Protein AF-A0A5K0ZAE3-F1 (afdb_monomer_lite)

Secondary structure (DSSP, 8-state):
---PPPSSSS------TT--EEEEEETTEEEEEEETT-B-TTS-BTT--

pLDDT: mean 94.09, std 4.6, range [72.62, 98.12]

Organism: NCBI:txid210225

Structure (mmCIF, N/CA/C/O backbone):
data_AF-A0A5K0ZAE3-F1
#
_entry.id   AF-A0A5K0ZAE3-F1
#
loop_
_atom_site.group_PDB
_atom_site.id
_atom_site.type_symbol
_atom_site.label_atom_id
_atom_site.label_alt_id
_atom_site.label_comp_id
_atom_site.label_asym_id
_atom_site.label_entity_id
_atom_site.label_seq_id
_atom_site.pdbx_PDB_ins_code
_atom_site.Cartn_x
_atom_site.Cartn_y
_atom_site.Cartn_z
_atom_site.occupancy
_atom_site.B_iso_or_equiv
_atom_site.auth_seq_id
_atom_site.auth_comp_id
_atom_site.auth_asym_id
_atom_site.auth_atom_id
_atom_site.pdbx_PDB_model_num
ATOM 1 N N . ALA A 1 1 ? -6.568 0.564 -13.865 1.00 80.75 1 ALA A N 1
ATOM 2 C CA . ALA A 1 1 ? -5.863 1.857 -13.933 1.00 80.75 1 ALA A CA 1
ATOM 3 C C . ALA A 1 1 ? -4.466 1.593 -14.466 1.00 80.75 1 ALA A C 1
ATOM 5 O O . ALA A 1 1 ? -3.903 0.564 -14.111 1.00 80.75 1 ALA A O 1
ATOM 6 N N . THR A 1 2 ? -3.949 2.482 -15.305 1.00 90.50 2 THR A N 1
ATOM 7 C CA . THR A 1 2 ? -2.591 2.409 -15.855 1.00 90.50 2 THR A CA 1
ATOM 8 C C . THR A 1 2 ? -1.938 3.755 -15.578 1.00 90.50 2 THR A C 1
ATOM 10 O O . THR A 1 2 ? -2.603 4.781 -15.719 1.00 90.50 2 THR A O 1
ATOM 13 N N . MET A 1 3 ? -0.690 3.748 -15.122 1.00 93.19 3 MET A N 1
ATOM 14 C CA . MET A 1 3 ? 0.076 4.949 -14.793 1.00 93.19 3 MET A CA 1
ATOM 15 C C . MET A 1 3 ? 1.488 4.824 -15.353 1.00 93.19 3 MET A C 1
ATOM 17 O O . MET A 1 3 ? 2.001 3.711 -15.470 1.00 93.19 3 MET A O 1
ATOM 21 N N . GLU A 1 4 ? 2.106 5.962 -15.643 1.00 95.69 4 GLU A N 1
ATOM 22 C CA . GLU A 1 4 ? 3.533 6.032 -15.942 1.00 95.69 4 GLU A CA 1
ATOM 23 C C . GLU A 1 4 ? 4.348 5.912 -14.654 1.00 95.69 4 GLU A C 1
ATOM 25 O O . GLU A 1 4 ? 3.906 6.331 -13.579 1.00 95.69 4 GLU A O 1
ATOM 30 N N . ALA A 1 5 ? 5.541 5.329 -14.756 1.00 95.06 5 ALA A N 1
ATOM 31 C CA . ALA A 1 5 ? 6.460 5.286 -13.630 1.00 95.06 5 ALA A CA 1
ATOM 32 C C . ALA A 1 5 ? 6.916 6.716 -13.274 1.00 95.06 5 ALA A C 1
ATOM 34 O O . ALA A 1 5 ? 7.204 7.500 -14.180 1.00 95.06 5 ALA A O 1
ATOM 35 N N . PRO A 1 6 ? 6.985 7.074 -11.981 1.00 94.88 6 PRO A N 1
ATOM 36 C CA . PRO A 1 6 ? 7.556 8.350 -11.572 1.00 94.88 6 PRO A CA 1
ATOM 37 C C . PRO A 1 6 ? 9.045 8.423 -11.940 1.00 94.88 6 PRO A C 1
ATOM 39 O O . PRO A 1 6 ? 9.742 7.408 -11.958 1.00 94.88 6 PRO A O 1
ATOM 42 N N . GLU A 1 7 ? 9.528 9.631 -12.229 1.00 97.06 7 GLU A N 1
ATOM 43 C CA . GLU A 1 7 ? 10.943 9.881 -12.513 1.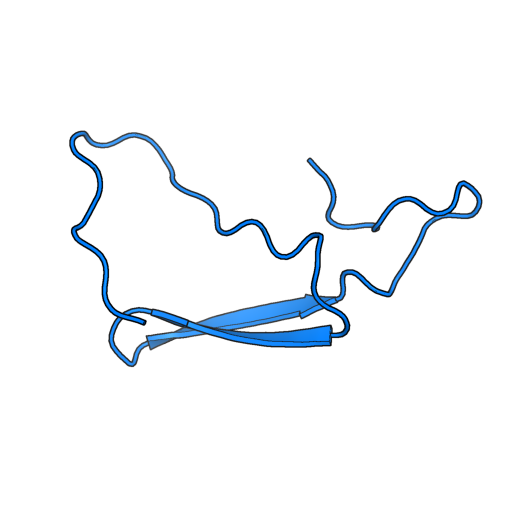00 97.06 7 GLU A CA 1
ATOM 44 C C . GLU A 1 7 ? 11.800 9.803 -11.238 1.00 97.06 7 GLU A C 1
ATOM 46 O O . GLU A 1 7 ? 11.345 10.138 -10.144 1.00 97.06 7 GLU A O 1
ATOM 51 N N . GLY A 1 8 ? 13.071 9.419 -11.392 1.00 96.94 8 GLY A N 1
ATOM 52 C CA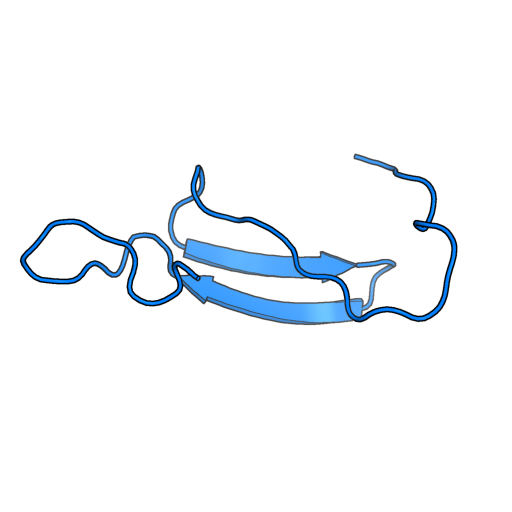 . GLY A 1 8 ? 14.044 9.347 -10.298 1.00 96.94 8 GLY A CA 1
ATOM 53 C C . GLY A 1 8 ? 14.194 7.955 -9.678 1.00 96.94 8 GLY A C 1
ATOM 54 O O . GLY A 1 8 ? 13.679 6.965 -10.189 1.00 96.94 8 GLY A O 1
ATOM 55 N N . ASN A 1 9 ? 14.958 7.888 -8.583 1.00 96.75 9 ASN A N 1
ATOM 56 C CA . ASN A 1 9 ? 15.297 6.642 -7.875 1.00 96.75 9 ASN A CA 1
ATOM 57 C C . ASN A 1 9 ? 14.822 6.636 -6.413 1.00 96.75 9 ASN A C 1
ATOM 59 O O . ASN A 1 9 ? 15.221 5.764 -5.638 1.00 96.75 9 ASN A O 1
ATOM 63 N N . ASP A 1 10 ? 14.009 7.618 -6.021 1.00 97.06 10 ASP A N 1
ATOM 64 C CA . ASP A 1 10 ? 13.494 7.699 -4.661 1.00 97.06 10 ASP A CA 1
ATOM 65 C C . ASP A 1 10 ? 12.485 6.568 -4.396 1.00 97.06 10 ASP A C 1
ATOM 67 O O . ASP A 1 10 ? 11.755 6.152 -5.303 1.00 97.06 10 ASP A O 1
ATOM 71 N N . PRO A 1 11 ? 12.410 6.047 -3.158 1.00 95.44 11 PRO A N 1
ATOM 72 C CA . PRO A 1 11 ? 11.407 5.054 -2.804 1.00 95.44 11 PRO A CA 1
ATOM 73 C C . PRO A 1 11 ? 9.986 5.580 -3.025 1.00 95.44 11 PRO A C 1
ATOM 75 O O . PRO A 1 11 ? 9.660 6.711 -2.669 1.00 95.44 11 PRO A O 1
ATOM 78 N N . VAL A 1 12 ? 9.114 4.719 -3.545 1.00 93.50 12 VAL A N 1
ATOM 79 C CA . VAL A 1 12 ? 7.700 5.033 -3.782 1.00 93.50 12 VAL A CA 1
ATOM 80 C C . VAL A 1 12 ? 6.792 4.198 -2.886 1.00 93.50 12 VAL A C 1
ATOM 82 O O . VAL A 1 12 ? 7.124 3.072 -2.513 1.00 93.50 12 VAL A O 1
ATOM 85 N N . ALA A 1 13 ? 5.616 4.738 -2.568 1.00 92.88 13 ALA A N 1
ATOM 86 C CA . ALA A 1 13 ? 4.593 4.066 -1.777 1.00 92.88 13 ALA A CA 1
ATOM 87 C C . ALA A 1 13 ? 3.213 4.207 -2.430 1.00 92.88 13 ALA A C 1
ATOM 89 O O . ALA A 1 13 ? 2.923 5.196 -3.103 1.00 92.88 13 ALA A O 1
ATOM 90 N N . LEU A 1 14 ? 2.344 3.222 -2.200 1.00 92.81 14 LEU A N 1
ATOM 91 C CA . LEU A 1 14 ? 0.933 3.299 -2.568 1.00 92.81 14 LEU A CA 1
ATOM 92 C C . LEU A 1 14 ? 0.118 3.744 -1.358 1.00 92.81 14 LEU A C 1
ATOM 94 O O . LEU A 1 14 ? 0.200 3.139 -0.290 1.00 92.81 14 LEU A O 1
ATOM 98 N N . ASN A 1 15 ? -0.696 4.780 -1.540 1.00 93.62 15 ASN A N 1
ATOM 99 C CA . ASN A 1 15 ? -1.604 5.243 -0.504 1.00 93.62 15 ASN A CA 1
ATOM 100 C C . ASN A 1 15 ? -2.957 4.531 -0.620 1.00 93.62 15 ASN A C 1
ATOM 102 O O . ASN A 1 15 ? -3.718 4.769 -1.557 1.00 93.62 15 ASN A O 1
ATOM 106 N N . PHE A 1 16 ? -3.261 3.677 0.356 1.00 94.62 16 PHE A N 1
ATOM 107 C CA . PHE A 1 16 ? -4.522 2.938 0.430 1.00 94.62 16 PHE A CA 1
ATOM 108 C C . PHE A 1 16 ? -5.544 3.567 1.391 1.00 94.62 16 PHE A C 1
ATOM 110 O O . PHE A 1 16 ? -6.526 2.908 1.719 1.00 94.62 16 PHE A O 1
ATOM 117 N N . SER A 1 17 ? -5.342 4.804 1.861 1.00 92.56 17 SER A N 1
ATOM 118 C CA . SER A 1 17 ? -6.129 5.425 2.946 1.00 92.56 17 SER A CA 1
ATOM 119 C C . SER A 1 17 ? -7.647 5.452 2.722 1.00 92.56 17 SER A C 1
ATOM 121 O O . SER A 1 17 ? -8.406 5.422 3.686 1.00 92.56 17 SER A O 1
ATOM 123 N N . SER A 1 18 ? -8.104 5.473 1.468 1.00 92.38 18 SER A N 1
ATOM 124 C CA . SER A 1 18 ? -9.527 5.431 1.101 1.00 92.38 18 SER A CA 1
ATOM 125 C C . SER A 1 18 ? -10.097 4.014 0.945 1.00 92.38 18 SER A C 1
ATOM 127 O O . SER A 1 18 ? -11.278 3.852 0.637 1.00 92.38 18 SER A O 1
ATOM 129 N N . MET A 1 19 ? -9.278 2.977 1.130 1.00 95.50 19 MET A N 1
ATOM 130 C CA . MET A 1 19 ? -9.657 1.572 0.976 1.00 95.50 19 MET A CA 1
ATOM 131 C C . MET A 1 19 ? -9.880 0.878 2.332 1.00 95.50 19 MET A C 1
ATOM 133 O O . MET A 1 19 ? -9.627 1.430 3.396 1.00 95.50 19 MET A O 1
ATOM 137 N N . GLY A 1 20 ? -10.357 -0.373 2.299 1.00 95.88 20 GLY A N 1
ATOM 138 C CA . GLY A 1 20 ? -10.595 -1.192 3.496 1.00 95.88 20 GLY A CA 1
ATOM 139 C C . GLY A 1 20 ? -9.455 -2.164 3.815 1.00 95.88 20 GLY A C 1
ATOM 140 O O . GLY A 1 20 ? -8.564 -1.882 4.615 1.00 95.88 20 GLY A O 1
ATOM 141 N N . LYS A 1 21 ? -9.516 -3.364 3.240 1.00 97.06 21 LYS A N 1
ATOM 142 C CA . LYS A 1 21 ? -8.540 -4.449 3.420 1.00 97.06 21 LYS A CA 1
ATOM 143 C C . LYS A 1 21 ? -8.406 -5.210 2.108 1.00 97.06 21 LYS A C 1
ATOM 145 O O . LYS A 1 21 ? -9.411 -5.408 1.429 1.00 97.06 21 LYS A O 1
ATOM 150 N N . GLY A 1 22 ? -7.205 -5.669 1.777 1.00 97.56 22 GLY A N 1
ATOM 151 C CA . GLY A 1 22 ? -6.998 -6.444 0.562 1.00 97.56 22 GLY A CA 1
ATOM 152 C C . GLY A 1 22 ? -5.545 -6.805 0.298 1.00 97.56 22 GLY A C 1
ATOM 153 O O . GLY A 1 22 ? -4.714 -6.874 1.203 1.00 97.56 22 GLY A O 1
ATOM 154 N N . GLN A 1 23 ? -5.268 -7.053 -0.974 1.00 98.12 23 GLN A N 1
ATOM 155 C CA . GLN A 1 23 ? -3.952 -7.336 -1.529 1.00 98.12 23 GLN A CA 1
ATOM 156 C C . GLN A 1 23 ? -3.781 -6.556 -2.827 1.00 98.12 23 GLN A C 1
ATOM 158 O O . GLN A 1 23 ? -4.771 -6.247 -3.493 1.00 98.12 23 GLN A O 1
ATOM 163 N N . ALA A 1 24 ? -2.541 -6.208 -3.155 1.00 97.06 24 ALA A N 1
ATOM 164 C CA . ALA A 1 24 ? -2.234 -5.359 -4.293 1.00 97.06 24 ALA A CA 1
ATOM 165 C C . ALA A 1 24 ? -1.216 -6.014 -5.231 1.00 97.06 24 ALA A C 1
ATOM 167 O O . ALA A 1 24 ? -0.384 -6.833 -4.826 1.00 97.06 24 ALA A O 1
ATOM 168 N N . TRP A 1 25 ? -1.296 -5.614 -6.498 1.00 97.56 25 TRP A N 1
ATOM 169 C CA . TRP A 1 25 ? -0.362 -6.000 -7.543 1.00 97.56 25 TRP A CA 1
ATOM 170 C C . TRP A 1 25 ? 0.067 -4.773 -8.333 1.00 97.56 25 TRP A C 1
ATOM 172 O O . TRP A 1 25 ? -0.747 -3.887 -8.593 1.00 97.56 25 TRP A O 1
ATOM 182 N N . VAL A 1 26 ? 1.326 -4.768 -8.760 1.00 96.19 26 VAL A N 1
ATOM 183 C CA . VAL A 1 26 ? 1.886 -3.777 -9.683 1.00 96.19 2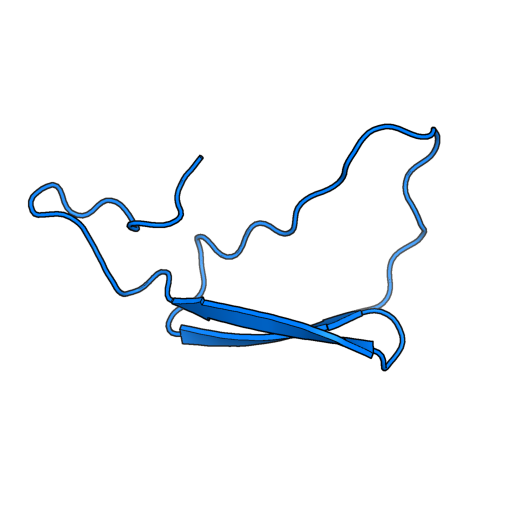6 VAL A CA 1
ATOM 184 C C . VAL A 1 26 ? 2.552 -4.544 -10.815 1.00 96.19 26 VAL A C 1
ATOM 186 O O . VAL A 1 26 ? 3.359 -5.437 -10.567 1.00 96.19 26 VAL A O 1
ATOM 189 N N . ASN A 1 27 ? 2.182 -4.250 -12.063 1.00 95.56 27 ASN A N 1
ATOM 190 C CA . ASN A 1 27 ? 2.725 -4.925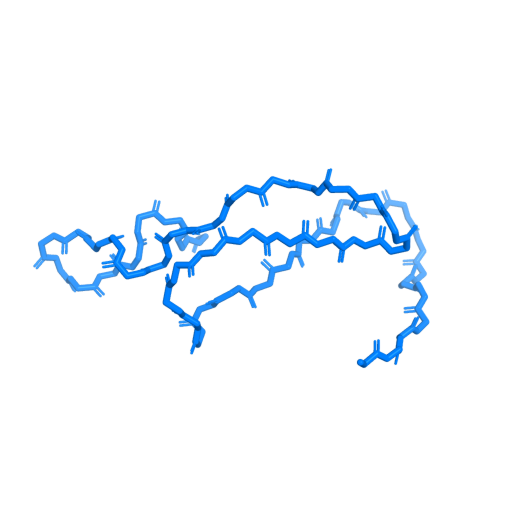 -13.250 1.00 95.56 27 ASN A CA 1
ATOM 191 C C . ASN A 1 27 ? 2.656 -6.465 -13.164 1.00 95.56 27 ASN A C 1
ATOM 193 O O . ASN A 1 27 ? 3.622 -7.152 -13.478 1.00 95.56 27 ASN A O 1
ATOM 197 N N . GLY A 1 28 ? 1.545 -7.013 -12.658 1.00 97.00 28 GLY A N 1
ATOM 198 C CA . GLY A 1 28 ? 1.348 -8.460 -12.475 1.00 97.00 28 GLY A CA 1
ATOM 199 C C . GLY A 1 28 ? 2.062 -9.077 -11.263 1.00 97.00 28 GLY A C 1
ATOM 200 O O . GLY A 1 28 ? 1.808 -10.234 -10.935 1.00 97.00 28 GLY A O 1
ATOM 201 N N . HIS A 1 29 ? 2.893 -8.317 -10.547 1.00 98.00 29 HIS A N 1
ATOM 202 C CA . HIS A 1 29 ? 3.634 -8.796 -9.383 1.00 98.00 29 HIS A CA 1
ATOM 203 C C . HIS A 1 29 ? 2.867 -8.500 -8.099 1.00 98.00 29 HIS A C 1
ATOM 205 O O . HIS A 1 29 ? 2.449 -7.368 -7.867 1.00 98.00 29 HIS A O 1
ATOM 211 N N . HIS A 1 30 ? 2.682 -9.517 -7.257 1.00 97.88 30 HIS A N 1
ATOM 212 C CA . HIS A 1 30 ? 2.037 -9.359 -5.956 1.00 97.88 30 HIS A CA 1
ATOM 213 C C . HIS A 1 30 ? 2.965 -8.607 -4.998 1.00 97.88 30 HIS A C 1
ATOM 215 O O . HIS A 1 30 ? 4.065 -9.076 -4.712 1.00 97.88 30 HIS A O 1
ATOM 221 N N . ILE A 1 31 ? 2.504 -7.468 -4.482 1.00 96.75 31 ILE A N 1
ATOM 222 C CA . ILE A 1 31 ? 3.298 -6.596 -3.597 1.00 96.75 31 ILE A CA 1
ATOM 223 C C . ILE A 1 31 ? 2.887 -6.700 -2.123 1.00 96.75 31 ILE A C 1
ATOM 225 O O . ILE A 1 31 ? 3.469 -6.042 -1.267 1.00 96.75 31 ILE A O 1
ATOM 229 N N . GLY A 1 32 ? 1.905 -7.550 -1.810 1.00 97.12 32 GLY A N 1
ATOM 230 C CA . GLY A 1 32 ? 1.501 -7.855 -0.442 1.00 97.12 32 GLY A CA 1
ATOM 231 C C . GLY A 1 32 ? 0.082 -7.418 -0.091 1.00 97.12 32 GLY A C 1
ATOM 232 O O . GLY A 1 32 ? -0.721 -7.026 -0.940 1.00 97.12 32 GLY A O 1
ATOM 233 N N . ARG A 1 33 ? -0.228 -7.534 1.204 1.00 96.88 33 ARG A N 1
ATOM 234 C CA . ARG A 1 33 ? -1.538 -7.217 1.785 1.00 96.88 33 ARG A CA 1
ATOM 235 C C . ARG A 1 33 ? -1.538 -5.836 2.429 1.00 96.88 33 ARG A C 1
ATOM 237 O O . ARG A 1 33 ? -0.568 -5.473 3.088 1.00 96.88 33 ARG A O 1
ATOM 244 N N . TYR A 1 34 ? -2.667 -5.145 2.335 1.00 96.00 34 TYR A N 1
ATOM 245 C CA . TYR A 1 34 ? -2.950 -3.914 3.071 1.00 96.00 34 TYR A CA 1
ATOM 246 C C . TYR A 1 34 ? -4.186 -4.098 3.960 1.00 96.00 34 TYR A C 1
ATOM 248 O O . TYR A 1 34 ? -5.088 -4.889 3.656 1.00 96.00 34 TYR A O 1
ATOM 256 N N . TRP A 1 35 ? -4.234 -3.376 5.077 1.00 96.06 35 TRP A N 1
ATOM 257 C CA . TRP A 1 35 ? -5.345 -3.420 6.024 1.00 96.06 35 TRP A CA 1
ATOM 258 C C . TRP A 1 35 ? -5.539 -2.061 6.702 1.00 96.06 35 TRP A C 1
ATOM 260 O O . TRP A 1 35 ? -5.223 -1.864 7.868 1.00 96.06 35 TRP A O 1
ATOM 270 N N . VAL A 1 36 ? -6.121 -1.128 5.957 1.00 95.81 36 VAL A N 1
ATOM 271 C CA . VAL A 1 36 ? -6.367 0.253 6.399 1.00 95.81 36 VAL A CA 1
ATOM 272 C C . VAL A 1 36 ? -7.540 0.344 7.378 1.00 95.81 36 VAL A C 1
ATOM 274 O O . VAL A 1 36 ? -7.527 1.145 8.305 1.00 95.81 36 VAL A O 1
ATOM 277 N N . SER A 1 37 ? -8.522 -0.549 7.242 1.00 95.44 37 SER A N 1
AT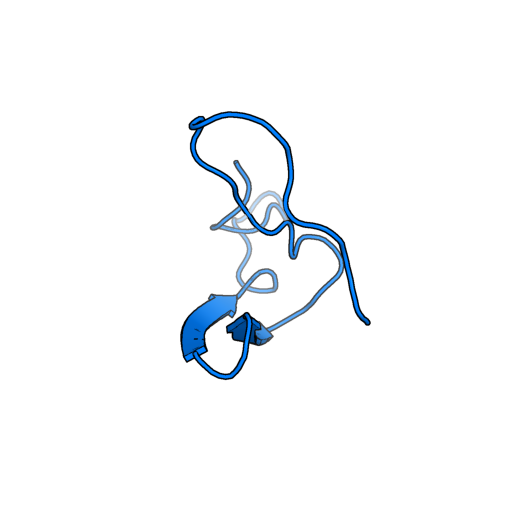OM 278 C CA . SER A 1 37 ? -9.628 -0.696 8.204 1.00 95.44 37 SER A CA 1
ATOM 279 C C . SER A 1 37 ? -9.206 -1.235 9.580 1.00 95.44 37 SER A C 1
ATOM 281 O O . SER A 1 37 ? -10.035 -1.288 10.485 1.00 95.44 37 SER A O 1
ATOM 283 N N . PHE A 1 38 ? -7.943 -1.637 9.762 1.00 95.75 38 PHE A N 1
ATOM 284 C CA . PHE A 1 38 ? -7.405 -1.937 11.084 1.00 95.75 38 PHE A CA 1
ATOM 285 C C . PHE A 1 38 ? -6.874 -0.640 11.696 1.00 95.75 38 PHE A C 1
ATOM 287 O O . PHE A 1 38 ? -5.840 -0.115 11.282 1.00 95.75 38 PHE A O 1
ATOM 294 N N . GLN A 1 39 ? -7.635 -0.096 12.643 1.00 95.44 39 GLN A N 1
ATOM 295 C CA . GLN A 1 39 ? -7.415 1.240 13.179 1.00 95.44 39 GLN A CA 1
ATOM 296 C C . GLN A 1 39 ? -6.925 1.211 14.625 1.00 95.44 39 GLN A C 1
ATOM 298 O O . GLN A 1 39 ? -7.221 0.294 15.393 1.00 95.44 39 GLN A O 1
ATOM 303 N N . THR A 1 40 ? -6.183 2.248 14.997 1.00 94.31 40 THR A N 1
ATOM 304 C CA . THR A 1 40 ? -5.869 2.566 16.388 1.00 94.31 40 THR A CA 1
ATOM 305 C C . THR A 1 40 ? -7.133 3.023 17.126 1.00 94.31 40 THR A C 1
ATOM 307 O O . THR A 1 40 ? -8.161 3.327 16.519 1.00 94.31 40 THR A O 1
ATOM 310 N N . ALA A 1 41 ? -7.045 3.169 18.450 1.00 95.12 41 ALA A N 1
ATOM 311 C CA . ALA A 1 41 ? -8.138 3.730 19.249 1.00 95.12 41 ALA A CA 1
ATOM 312 C C . ALA A 1 41 ? -8.540 5.161 18.830 1.00 95.12 41 ALA A C 1
ATOM 314 O O . ALA A 1 41 ? -9.665 5.576 19.088 1.00 95.12 41 ALA A O 1
ATOM 315 N N . SER A 1 42 ? -7.646 5.911 18.174 1.00 94.19 42 SER A N 1
ATOM 316 C CA . SER A 1 42 ? -7.926 7.256 17.654 1.00 94.19 42 SER A CA 1
ATOM 317 C C . SER A 1 42 ? -8.533 7.261 16.245 1.00 94.19 42 SER A C 1
ATOM 319 O O . SER A 1 42 ? -8.683 8.330 15.657 1.00 94.19 42 SER A O 1
ATOM 321 N N . GLY A 1 43 ? -8.874 6.092 15.691 1.00 92.31 43 GLY A N 1
ATOM 322 C CA . GLY A 1 43 ? -9.498 5.958 14.370 1.00 92.31 43 GLY A CA 1
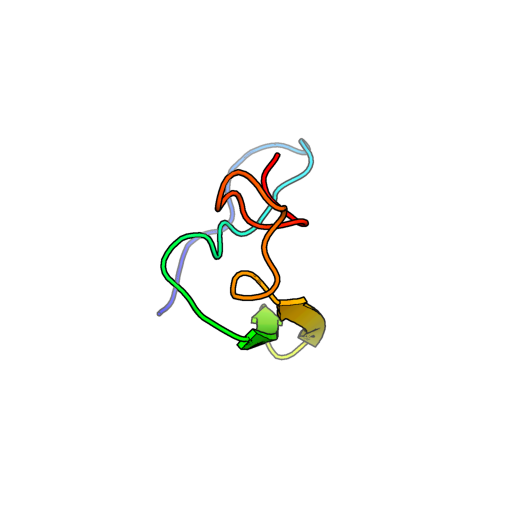ATOM 323 C C . GLY A 1 43 ? -8.529 6.091 13.191 1.00 92.31 43 GLY A C 1
ATOM 324 O O . GLY A 1 43 ? -8.962 6.081 12.041 1.00 92.31 43 GLY A O 1
ATOM 325 N N . LYS A 1 44 ? -7.221 6.193 13.452 1.00 93.94 44 LYS A N 1
ATOM 326 C CA . LYS A 1 44 ? -6.182 6.223 12.413 1.00 93.94 44 LYS A CA 1
ATOM 327 C C . LYS A 1 44 ? -5.856 4.818 11.943 1.00 93.94 44 LYS A C 1
ATOM 329 O O . LYS A 1 44 ? -5.807 3.898 12.759 1.00 93.94 44 LYS A O 1
ATOM 334 N N . ALA A 1 45 ? -5.599 4.643 10.652 1.00 93.44 45 ALA A N 1
ATOM 335 C CA . ALA A 1 45 ? -5.168 3.346 10.144 1.00 93.44 45 ALA A CA 1
ATOM 336 C C . ALA A 1 45 ? -3.803 2.988 10.746 1.00 93.44 45 ALA A C 1
ATOM 338 O O . ALA A 1 45 ? -2.906 3.825 10.806 1.00 93.44 45 ALA A O 1
ATOM 339 N N . SER A 1 46 ? -3.598 1.733 11.146 1.00 89.25 46 SER A N 1
ATOM 340 C CA . SER A 1 46 ? -2.318 1.303 11.733 1.00 89.25 46 SER A CA 1
ATOM 341 C C . SER A 1 46 ? -1.139 1.342 10.747 1.00 89.25 46 SER A C 1
ATOM 343 O O . SER A 1 46 ? -0.012 1.040 11.125 1.00 89.25 46 SER A O 1
ATOM 345 N N . GLN A 1 47 ? -1.426 1.596 9.470 1.00 87.62 47 GLN A N 1
ATOM 346 C CA . GLN A 1 47 ? -0.483 1.653 8.352 1.00 87.62 47 GLN A CA 1
ATOM 347 C C . GLN A 1 47 ? -0.399 3.069 7.754 1.00 87.62 47 GLN A C 1
ATOM 349 O O . GLN A 1 47 ? 0.168 3.243 6.680 1.00 87.62 47 GLN A O 1
ATOM 354 N N . GLU A 1 48 ? -1.020 4.059 8.405 1.00 83.19 48 GLU A N 1
ATOM 355 C CA . GLU A 1 48 ? -0.868 5.476 8.064 1.00 83.19 48 GLU A CA 1
ATOM 356 C C . GLU A 1 48 ? 0.583 5.907 8.348 1.00 83.19 48 GLU A C 1
ATOM 358 O O . GLU A 1 48 ? 1.144 5.521 9.376 1.00 83.19 48 GLU A O 1
ATOM 363 N N . LEU A 1 49 ? 1.187 6.644 7.407 1.00 72.62 49 LEU A N 1
ATOM 364 C CA . LEU A 1 49 ? 2.531 7.230 7.518 1.00 72.62 49 LEU A CA 1
ATOM 365 C C . LEU A 1 49 ? 2.540 8.438 8.460 1.00 72.62 49 LEU A C 1
ATOM 367 O O . LEU A 1 49 ? 1.585 9.246 8.384 1.00 72.62 49 LEU A O 1
#

Sequence (49 aa):
ATMEAPEGNDPVALNFSSMGKGQAWVNGHHIGRYWVSFQTASGKASQEL

Radius of gyration: 12.91 Å; chains: 1; bounding box: 26×19×35 Å

InterPro domains:
  IPR001944 Glycoside hydrolase, family 35 [PTHR23421] (8-48)
  IPR008979 Galactose-binding-like domain superfamily [SSF49785] (2-36)
  IPR048913 Beta-galactosidase, galactose-binding domain [PF21467] (2-37)

Foldseek 3Di:
DDDDDDDDDDDDDDDQLVDAWDWDDDPNHTPGIDGQVCADPVRGGPPDD